Protein AF-A0A256XMG6-F1 (afdb_monomer)

pLDDT: mean 84.69, std 10.51, range [45.19, 95.31]

Structure (mmCIF, N/CA/C/O backbone):
data_AF-A0A256XMG6-F1
#
_entry.id   AF-A0A256XMG6-F1
#
loop_
_atom_site.group_PDB
_atom_site.id
_atom_site.type_symbol
_atom_site.label_atom_id
_atom_site.label_alt_id
_atom_site.label_comp_id
_atom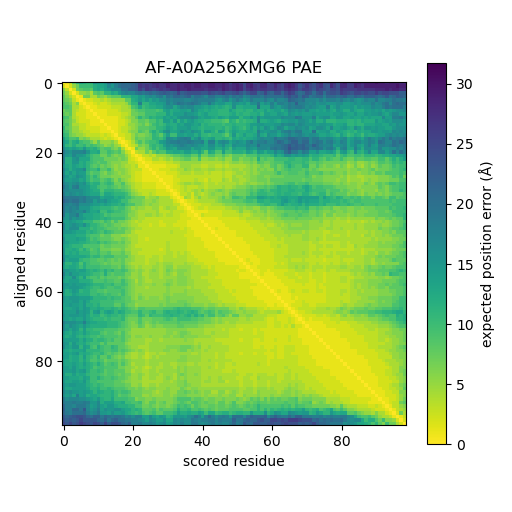_site.label_asym_id
_atom_site.label_entity_id
_atom_site.label_seq_id
_atom_site.pdbx_PDB_ins_code
_atom_site.Cartn_x
_atom_site.Cartn_y
_atom_site.Cartn_z
_atom_site.occupancy
_atom_site.B_iso_or_equiv
_atom_site.auth_seq_id
_atom_site.auth_comp_id
_atom_site.auth_asym_id
_atom_site.auth_atom_id
_atom_site.pdbx_PDB_model_num
ATOM 1 N N . PRO A 1 1 ? 2.255 13.632 -23.803 1.00 45.19 1 PRO A N 1
ATOM 2 C CA . PRO A 1 1 ? 3.381 13.642 -22.838 1.00 45.19 1 PRO A CA 1
ATOM 3 C C . PRO A 1 1 ? 3.019 14.504 -21.611 1.00 45.19 1 PRO A C 1
ATOM 5 O O . PRO A 1 1 ? 3.155 15.720 -21.655 1.00 45.19 1 PRO A O 1
ATOM 8 N N . LEU A 1 2 ? 2.447 13.869 -20.580 1.00 54.25 2 LEU A N 1
ATOM 9 C CA . LEU A 1 2 ? 1.638 14.472 -19.500 1.00 54.25 2 LEU A CA 1
ATOM 10 C C . LEU A 1 2 ? 2.398 15.281 -18.416 1.00 54.25 2 LEU A C 1
ATOM 12 O O . LEU A 1 2 ? 1.906 15.419 -17.304 1.00 54.25 2 LEU A O 1
ATOM 16 N N . ALA A 1 3 ? 3.577 15.832 -18.704 1.00 53.34 3 ALA A N 1
ATOM 17 C CA . ALA A 1 3 ? 4.255 16.726 -17.762 1.00 53.34 3 ALA A CA 1
ATOM 18 C C . ALA A 1 3 ? 5.196 17.675 -18.510 1.00 53.34 3 ALA A C 1
ATOM 20 O O . ALA A 1 3 ? 6.362 17.355 -18.736 1.00 53.34 3 ALA A O 1
ATOM 21 N N . ARG A 1 4 ? 4.684 18.833 -18.944 1.00 70.38 4 ARG A N 1
ATOM 22 C CA . ARG A 1 4 ? 5.530 19.928 -19.463 1.00 70.38 4 ARG A CA 1
ATOM 23 C C . ARG A 1 4 ? 5.771 21.017 -18.419 1.00 70.38 4 ARG A C 1
ATOM 25 O O . ARG A 1 4 ? 6.764 21.725 -18.532 1.00 70.38 4 ARG A O 1
ATOM 32 N N . ASN A 1 5 ? 4.907 21.121 -17.403 1.00 79.94 5 ASN A N 1
ATOM 33 C CA . ASN A 1 5 ? 4.960 22.184 -16.406 1.00 79.94 5 ASN A CA 1
ATOM 34 C C . ASN A 1 5 ? 5.174 21.633 -14.984 1.00 79.94 5 ASN A C 1
ATOM 36 O O . ASN A 1 5 ? 4.417 20.763 -14.551 1.00 79.94 5 ASN A O 1
ATOM 40 N N . PRO A 1 6 ? 6.130 22.176 -14.205 1.00 80.75 6 PRO A N 1
ATOM 41 C CA . PRO A 1 6 ? 6.363 21.752 -12.821 1.00 80.75 6 PRO A CA 1
ATOM 42 C C . PRO A 1 6 ? 5.140 21.971 -11.913 1.00 80.75 6 PRO A C 1
ATOM 44 O O . PRO A 1 6 ? 4.959 21.243 -10.942 1.00 80.75 6 PRO A O 1
ATOM 47 N N . LEU A 1 7 ? 4.254 22.912 -12.258 1.00 84.88 7 LEU A N 1
ATOM 48 C CA . LEU A 1 7 ? 2.986 23.133 -11.554 1.00 84.88 7 LEU A CA 1
ATOM 49 C C . LEU A 1 7 ? 2.011 21.951 -11.672 1.00 84.88 7 LEU A C 1
ATOM 51 O O . LEU A 1 7 ? 1.329 21.639 -10.700 1.00 84.88 7 LEU A O 1
ATOM 55 N N . GLU A 1 8 ? 1.961 21.270 -12.821 1.00 82.38 8 GLU A N 1
ATOM 56 C CA . GLU A 1 8 ? 1.090 20.100 -13.017 1.00 82.38 8 GLU A CA 1
ATOM 57 C C . GLU A 1 8 ? 1.546 18.927 -12.144 1.00 82.38 8 GLU A C 1
ATOM 59 O O . GLU A 1 8 ? 0.725 18.260 -11.519 1.00 82.38 8 GLU A O 1
ATOM 64 N N . ILE A 1 9 ? 2.863 18.721 -12.034 1.00 80.56 9 ILE A N 1
ATOM 65 C CA . ILE A 1 9 ? 3.444 17.694 -11.162 1.00 80.56 9 ILE A CA 1
ATOM 66 C C . ILE A 1 9 ? 3.120 18.007 -9.697 1.00 80.56 9 ILE A C 1
ATOM 68 O O . ILE A 1 9 ? 2.665 17.126 -8.970 1.00 80.56 9 ILE A O 1
ATOM 72 N N . THR A 1 10 ? 3.283 19.263 -9.268 1.00 82.12 10 THR A N 1
ATOM 73 C CA . THR A 1 10 ? 2.952 19.686 -7.898 1.00 82.12 10 THR A CA 1
ATOM 74 C C . THR A 1 10 ? 1.470 19.480 -7.582 1.00 82.12 10 THR A C 1
ATOM 76 O O . THR A 1 10 ? 1.139 18.941 -6.528 1.00 82.12 10 THR A O 1
ATOM 79 N N . LEU A 1 11 ? 0.571 19.839 -8.504 1.00 83.56 11 LEU A N 1
ATOM 80 C CA . LEU A 1 11 ? -0.867 19.599 -8.357 1.00 83.56 11 LEU A CA 1
ATOM 81 C C . LEU A 1 11 ? -1.191 18.105 -8.243 1.00 83.56 11 LEU A C 1
ATOM 83 O O . LEU A 1 11 ? -1.961 17.717 -7.366 1.00 83.56 11 LEU A O 1
ATOM 87 N N . LEU A 1 12 ? -0.577 17.256 -9.070 1.00 79.62 12 LEU A N 1
ATOM 88 C CA . LEU A 1 12 ? -0.761 15.804 -9.001 1.00 79.62 12 LEU A CA 1
ATOM 89 C C . LEU A 1 12 ? -0.257 15.212 -7.679 1.00 79.62 12 LEU A C 1
ATOM 91 O O . LEU A 1 12 ? -0.927 14.354 -7.109 1.00 79.62 12 LEU A O 1
ATOM 95 N N . VAL A 1 13 ? 0.878 15.683 -7.157 1.00 78.88 13 VAL A N 1
ATOM 96 C CA . VAL A 1 13 ? 1.416 15.239 -5.859 1.00 78.88 13 VAL A CA 1
ATOM 97 C C . VAL A 1 13 ? 0.503 15.660 -4.706 1.00 78.88 13 VAL A C 1
ATOM 99 O O . VAL A 1 13 ? 0.237 14.858 -3.810 1.00 78.88 13 VAL A O 1
ATOM 102 N N . LEU A 1 14 ? -0.032 16.884 -4.739 1.00 78.00 14 LEU A N 1
ATOM 103 C CA . LEU A 1 14 ? -0.991 17.365 -3.738 1.00 78.00 14 LEU A CA 1
ATOM 104 C C . LEU A 1 14 ? -2.303 16.571 -3.776 1.00 78.00 14 LEU A C 1
ATOM 106 O O . LEU A 1 14 ? 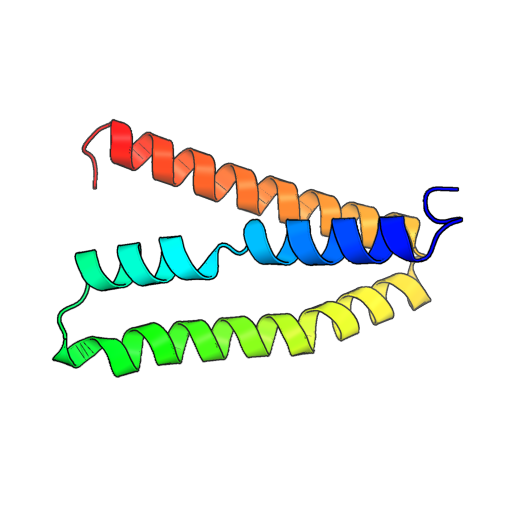-2.832 16.182 -2.731 1.00 78.00 14 LEU A O 1
ATOM 110 N N . LEU A 1 15 ? -2.810 16.278 -4.974 1.00 76.31 15 LEU A N 1
ATOM 111 C CA . LEU A 1 15 ? -3.988 15.432 -5.154 1.00 76.31 15 LEU A CA 1
ATOM 112 C C . LEU A 1 15 ? -3.731 14.003 -4.668 1.00 76.31 15 LEU A C 1
ATOM 114 O O . LEU A 1 15 ? -4.564 13.443 -3.960 1.00 76.31 15 LEU A O 1
ATOM 118 N N . TYR A 1 16 ? -2.562 13.433 -4.964 1.00 71.50 16 TYR A N 1
ATOM 119 C CA . TYR A 1 16 ? -2.165 12.119 -4.461 1.00 71.50 16 TYR A CA 1
ATOM 120 C C . TYR A 1 16 ? -2.105 12.082 -2.925 1.00 71.50 16 TYR A C 1
ATOM 122 O O . TYR A 1 16 ? -2.634 11.156 -2.311 1.00 71.50 16 TYR A O 1
ATOM 130 N N . GLY A 1 17 ? -1.545 13.119 -2.293 1.00 63.59 17 GLY A N 1
ATOM 131 C CA . GLY A 1 17 ? -1.557 13.281 -0.835 1.00 63.59 17 GLY A CA 1
ATOM 132 C C . GLY A 1 17 ? -2.973 13.375 -0.250 1.00 63.59 17 GLY A C 1
ATOM 133 O O . GLY A 1 17 ? -3.250 12.821 0.810 1.00 63.59 17 GLY A O 1
ATOM 134 N N . SER A 1 18 ? -3.899 14.005 -0.977 1.00 58.38 18 SER A N 1
ATOM 135 C CA . SER A 1 18 ? -5.309 14.146 -0.578 1.00 58.38 18 SER A CA 1
ATOM 136 C C . SER A 1 18 ? -6.112 12.847 -0.735 1.00 58.38 18 SER A C 1
ATOM 138 O O . SER A 1 18 ? -7.069 12.612 -0.002 1.00 58.38 18 SER A O 1
ATOM 140 N N . LEU A 1 19 ? -5.707 11.977 -1.666 1.00 59.72 19 LEU A N 1
ATOM 141 C CA . LEU A 1 19 ? -6.283 10.647 -1.894 1.00 59.72 19 LEU A CA 1
ATOM 142 C C . LEU A 1 19 ? -5.708 9.574 -0.955 1.00 59.72 19 LEU A C 1
ATOM 144 O O . LEU A 1 19 ? -6.054 8.396 -1.082 1.00 59.72 19 LEU A O 1
ATOM 148 N N . MET A 1 20 ? -4.829 9.946 -0.017 1.00 65.81 20 MET A N 1
ATOM 149 C CA . MET A 1 20 ? -4.234 8.997 0.917 1.00 65.81 20 MET A CA 1
ATOM 150 C C . MET A 1 20 ? -5.315 8.240 1.691 1.00 65.81 20 MET A C 1
ATOM 152 O O . MET A 1 20 ? -6.098 8.810 2.444 1.00 65.81 20 MET A O 1
ATOM 156 N N . ALA A 1 21 ? -5.280 6.913 1.598 1.00 68.69 21 ALA A N 1
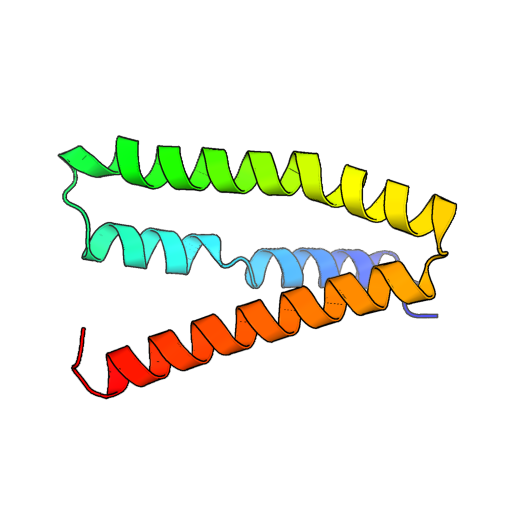ATOM 157 C CA . ALA A 1 21 ? -6.158 6.024 2.356 1.00 68.69 21 ALA A CA 1
ATOM 158 C C . ALA A 1 21 ? -5.859 6.004 3.872 1.00 68.69 21 ALA A C 1
ATOM 160 O O . ALA A 1 21 ? -6.545 5.315 4.628 1.00 68.69 21 ALA A O 1
ATOM 161 N N . ALA A 1 22 ? -4.833 6.728 4.335 1.00 70.94 22 ALA A N 1
ATOM 162 C CA . ALA A 1 22 ? -4.364 6.669 5.715 1.00 70.94 22 ALA A CA 1
ATOM 163 C C . ALA A 1 22 ? -5.397 7.180 6.744 1.00 70.94 22 ALA A C 1
ATOM 165 O O . ALA A 1 22 ? -5.636 6.441 7.699 1.00 70.94 22 ALA A O 1
ATOM 166 N N . PRO A 1 23 ? -6.067 8.343 6.579 1.00 76.00 23 PRO A N 1
ATOM 167 C CA . PRO A 1 23 ? -7.057 8.812 7.554 1.00 76.00 23 PRO A CA 1
ATOM 168 C C . PRO A 1 23 ? -8.312 7.923 7.650 1.00 76.00 23 PRO A C 1
ATOM 170 O O . PRO A 1 23 ? -8.659 7.541 8.770 1.00 76.00 23 PRO A O 1
ATOM 173 N N . PRO A 1 24 ? -8.960 7.499 6.538 1.00 80.38 24 PRO A N 1
ATOM 174 C CA . PRO A 1 24 ? -10.081 6.557 6.602 1.00 80.38 24 PRO A CA 1
ATOM 175 C C . PRO A 1 24 ? -9.698 5.219 7.241 1.00 80.38 24 PRO A C 1
ATOM 177 O O . PRO A 1 24 ? -10.456 4.673 8.039 1.00 80.38 24 PRO A O 1
ATOM 180 N N . ARG A 1 25 ? -8.496 4.708 6.943 1.00 79.44 25 ARG A N 1
ATOM 181 C CA . ARG A 1 25 ? -7.967 3.479 7.545 1.00 79.44 25 ARG A CA 1
ATOM 182 C C . ARG A 1 25 ? -7.778 3.628 9.054 1.00 79.44 25 ARG A C 1
ATOM 184 O O . ARG A 1 25 ? -8.213 2.761 9.802 1.00 79.44 25 ARG A O 1
ATOM 191 N N . SER A 1 26 ? -7.161 4.720 9.504 1.00 81.12 26 SER A N 1
ATOM 192 C CA . SER A 1 26 ? -6.967 4.998 10.932 1.00 81.12 26 SER A CA 1
ATOM 193 C C . SER A 1 26 ? -8.297 5.136 11.674 1.00 81.12 26 SER A C 1
ATOM 195 O O . SER A 1 26 ? -8.443 4.589 12.765 1.00 81.12 26 SER A O 1
ATOM 197 N N . ALA A 1 27 ? -9.291 5.788 11.061 1.00 83.38 27 ALA A N 1
ATOM 198 C CA . ALA A 1 27 ? -10.641 5.875 11.610 1.00 83.38 27 ALA A CA 1
ATOM 199 C C . ALA A 1 27 ? -11.305 4.489 11.719 1.00 83.38 27 ALA A C 1
ATOM 201 O O . ALA A 1 27 ? -11.886 4.162 12.753 1.00 83.38 27 ALA A O 1
ATOM 202 N N . TYR A 1 28 ? -11.164 3.641 10.697 1.00 82.94 28 TYR A N 1
ATOM 203 C CA . TYR A 1 28 ? -11.711 2.282 10.709 1.00 82.94 28 TYR A CA 1
ATOM 204 C C . TYR A 1 28 ? -11.073 1.400 11.794 1.00 82.94 28 TYR A C 1
ATOM 206 O O . TYR A 1 28 ? -11.783 0.732 12.538 1.00 82.94 28 TYR A O 1
ATOM 214 N N . ILE A 1 29 ? -9.748 1.462 11.963 1.00 85.44 29 ILE A N 1
ATOM 215 C CA . ILE A 1 29 ? -9.039 0.757 13.048 1.00 85.44 29 ILE A CA 1
ATOM 216 C C . ILE A 1 29 ? -9.551 1.220 14.410 1.00 85.44 29 ILE A C 1
ATOM 218 O O . ILE A 1 29 ? -9.835 0.388 15.267 1.00 85.44 29 ILE A O 1
ATOM 222 N N . SER A 1 30 ? -9.729 2.533 14.591 1.00 84.69 30 SER A N 1
ATOM 223 C CA . SER A 1 30 ? -10.224 3.095 15.852 1.00 84.69 30 SER A CA 1
ATOM 224 C C . SER A 1 30 ? -11.657 2.676 16.202 1.00 84.69 30 SER A C 1
ATOM 226 O O . SER A 1 30 ? -12.057 2.771 17.357 1.00 84.69 30 SER A O 1
ATOM 228 N N . LYS A 1 31 ? -12.431 2.207 15.213 1.00 85.56 31 LYS A N 1
ATOM 229 C CA . LYS A 1 31 ? -13.792 1.694 15.406 1.00 85.56 31 LYS A CA 1
ATOM 230 C C . LYS A 1 31 ? -13.812 0.227 15.857 1.00 85.56 31 LYS A C 1
ATOM 232 O O . LYS A 1 31 ? -14.768 -0.180 16.505 1.00 85.56 31 LYS A O 1
ATOM 237 N N . ILE A 1 32 ? -12.799 -0.563 15.493 1.00 85.81 32 ILE A N 1
ATOM 238 C CA . ILE A 1 32 ? -12.790 -2.028 15.683 1.00 85.81 32 ILE A CA 1
ATOM 239 C C . ILE A 1 32 ? -11.888 -2.454 16.844 1.00 85.81 32 ILE A C 1
ATOM 241 O O . ILE A 1 32 ? -12.170 -3.448 17.506 1.00 85.81 32 ILE A O 1
ATOM 245 N N . PHE A 1 33 ? -10.812 -1.714 17.105 1.00 87.25 33 PHE A N 1
ATOM 246 C CA . PHE A 1 33 ? -9.854 -2.030 18.163 1.00 87.25 33 PHE A CA 1
ATOM 247 C C . PHE A 1 33 ? -10.064 -1.140 19.394 1.00 87.25 33 PHE A C 1
ATOM 249 O O . PHE A 1 33 ? -10.496 0.005 19.284 1.00 87.25 33 PHE A O 1
ATOM 256 N N . SER A 1 34 ? -9.729 -1.655 20.578 1.00 85.38 34 SER A N 1
ATOM 257 C CA . SER A 1 34 ? -9.664 -0.867 21.813 1.00 85.38 34 SER A CA 1
ATOM 258 C C . SER A 1 34 ? -8.365 -0.047 21.860 1.00 85.38 34 SER A C 1
ATOM 260 O O . SER A 1 34 ? -7.383 -0.368 21.184 1.00 85.38 34 SER A O 1
ATOM 262 N N . ARG A 1 35 ? -8.322 1.009 22.688 1.00 82.50 35 ARG A N 1
ATOM 263 C CA . ARG A 1 35 ? -7.129 1.875 22.826 1.00 82.50 35 ARG A CA 1
ATOM 264 C C . ARG A 1 35 ? -5.865 1.110 23.236 1.00 82.50 35 ARG A C 1
ATOM 266 O O . ARG A 1 35 ? -4.771 1.518 22.860 1.00 82.50 35 ARG A O 1
ATOM 273 N N . GLU A 1 36 ? -6.018 0.018 23.978 1.00 86.69 36 GLU A N 1
ATOM 274 C CA . GLU A 1 36 ? -4.920 -0.838 24.441 1.00 86.69 36 GLU A CA 1
ATOM 275 C C . GLU A 1 36 ? -4.261 -1.611 23.285 1.00 86.69 36 GLU A C 1
ATOM 277 O O . GLU A 1 36 ? -3.051 -1.834 23.297 1.00 86.69 36 GLU A O 1
ATOM 282 N N . ASP A 1 37 ? -5.023 -1.945 22.238 1.00 88.94 37 ASP A N 1
ATOM 283 C CA . ASP A 1 37 ? -4.536 -2.706 21.083 1.00 88.94 37 ASP A CA 1
ATOM 284 C C . ASP A 1 37 ? -4.126 -1.832 19.884 1.00 88.94 37 ASP A C 1
ATOM 286 O O . ASP A 1 37 ? -3.602 -2.349 18.893 1.00 88.94 37 ASP A O 1
ATOM 290 N N . TYR A 1 38 ? -4.272 -0.504 19.966 1.00 87.88 38 TYR A N 1
ATOM 291 C CA . TYR A 1 38 ? -3.865 0.415 18.892 1.00 87.88 38 TYR A CA 1
ATOM 292 C C . TYR A 1 38 ? -2.397 0.249 18.506 1.00 87.88 38 TYR A C 1
ATOM 294 O O . TYR A 1 38 ? -2.081 0.212 17.318 1.00 87.88 38 TYR A O 1
ATOM 302 N N . GLY A 1 39 ? -1.504 0.098 19.489 1.00 86.38 39 GLY A N 1
ATOM 303 C CA . GLY A 1 39 ? -0.079 -0.110 19.228 1.00 86.38 39 GLY A CA 1
ATOM 304 C C . GLY A 1 39 ? 0.179 -1.349 18.366 1.00 86.38 39 GLY A C 1
ATOM 305 O O . GLY A 1 39 ? 0.965 -1.291 17.421 1.00 86.38 39 GLY A O 1
ATOM 306 N N . LYS A 1 40 ? -0.546 -2.445 18.623 1.00 88.75 40 LYS A N 1
ATOM 307 C CA . LYS A 1 40 ? -0.447 -3.682 17.835 1.00 88.75 40 LYS A CA 1
ATOM 308 C C . LYS A 1 40 ? -1.042 -3.505 16.439 1.00 88.75 40 LYS A C 1
ATOM 310 O O . LYS A 1 40 ? -0.407 -3.887 15.460 1.00 88.75 40 LYS A O 1
ATOM 315 N N . ALA A 1 41 ? -2.225 -2.895 16.334 1.00 88.25 41 ALA A N 1
ATOM 316 C CA . ALA A 1 41 ? -2.916 -2.700 15.060 1.00 88.25 41 ALA A CA 1
ATOM 317 C C . ALA A 1 41 ? -2.137 -1.768 14.112 1.00 88.25 41 ALA A C 1
ATOM 319 O O . ALA A 1 41 ? -1.854 -2.128 12.967 1.00 88.25 41 ALA A O 1
ATOM 320 N N . PHE A 1 42 ? -1.723 -0.591 14.594 1.00 87.75 42 PHE A N 1
ATOM 321 C CA . PHE A 1 42 ? -0.906 0.338 13.810 1.00 87.75 42 PHE A CA 1
ATOM 322 C C . PHE A 1 42 ? 0.496 -0.215 13.541 1.00 87.75 42 PHE A C 1
ATOM 324 O O . PHE A 1 42 ? 1.021 -0.013 12.444 1.00 87.75 42 PHE A O 1
ATOM 331 N N . GLY A 1 43 ? 1.081 -0.954 14.489 1.00 90.81 43 GLY A N 1
ATOM 332 C CA . GLY A 1 43 ? 2.356 -1.644 14.301 1.00 90.81 43 GLY A CA 1
ATOM 333 C C . GLY A 1 43 ? 2.301 -2.656 13.156 1.00 90.81 43 GLY A C 1
ATOM 334 O O . GLY A 1 43 ? 3.109 -2.576 12.232 1.00 90.81 43 GLY A O 1
ATOM 335 N N . ALA A 1 44 ? 1.303 -3.545 13.149 1.00 90.56 44 ALA A N 1
ATOM 336 C CA . ALA A 1 44 ? 1.120 -4.545 12.095 1.00 90.56 44 ALA A CA 1
ATOM 337 C C . ALA A 1 44 ? 0.942 -3.905 10.708 1.00 90.56 44 ALA A C 1
ATOM 339 O O . ALA A 1 44 ? 1.563 -4.330 9.733 1.00 90.56 44 ALA A O 1
ATOM 340 N N . ILE A 1 45 ? 0.148 -2.835 10.623 1.00 88.88 45 ILE A N 1
ATOM 341 C CA . ILE A 1 45 ? -0.050 -2.088 9.373 1.00 88.88 45 ILE A CA 1
ATOM 342 C C . ILE A 1 45 ? 1.238 -1.414 8.913 1.00 88.88 45 ILE A C 1
ATOM 344 O O . ILE A 1 45 ? 1.532 -1.422 7.720 1.00 88.88 45 ILE A O 1
ATOM 348 N N . SER A 1 46 ? 2.014 -0.849 9.838 1.00 89.38 46 SER A N 1
ATOM 349 C CA . SER A 1 46 ? 3.287 -0.201 9.512 1.00 89.38 46 SER A CA 1
ATOM 350 C C . SER A 1 46 ? 4.295 -1.211 8.971 1.00 89.38 46 SER A C 1
ATOM 352 O O . SER A 1 46 ? 4.951 -0.941 7.969 1.00 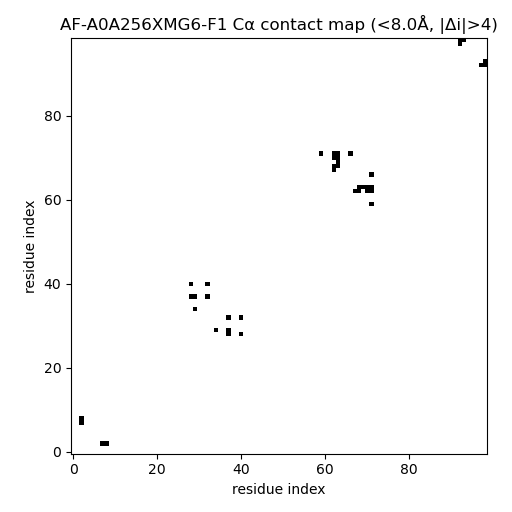89.38 46 SER A O 1
ATOM 354 N N . VAL A 1 47 ? 4.371 -2.403 9.572 1.00 93.81 47 VAL A N 1
ATOM 355 C CA . VAL A 1 47 ? 5.205 -3.502 9.066 1.00 93.81 47 VAL A CA 1
ATOM 356 C C . VAL A 1 47 ? 4.771 -3.898 7.657 1.00 93.81 47 VAL A C 1
ATOM 358 O O . VAL A 1 47 ? 5.604 -3.9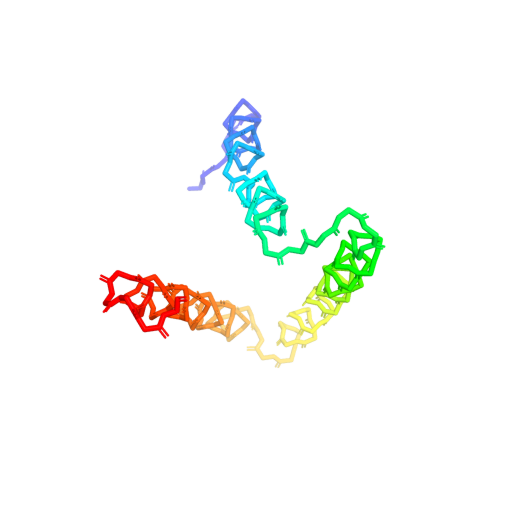22 6.754 1.00 93.81 47 VAL A O 1
ATOM 361 N N . ALA A 1 48 ? 3.475 -4.132 7.435 1.00 90.12 48 ALA A N 1
ATOM 362 C CA . ALA A 1 48 ? 2.956 -4.474 6.112 1.00 90.12 48 ALA A CA 1
ATOM 363 C C . ALA A 1 48 ? 3.250 -3.379 5.067 1.00 90.12 48 ALA A C 1
ATOM 365 O O . ALA A 1 48 ? 3.652 -3.681 3.944 1.00 90.12 48 ALA A O 1
ATOM 366 N N . GLN A 1 49 ? 3.101 -2.103 5.439 1.00 89.00 49 GLN A N 1
ATOM 367 C CA . GLN A 1 49 ? 3.376 -0.968 4.560 1.00 89.00 49 GLN A CA 1
ATOM 368 C C . GLN A 1 49 ? 4.863 -0.863 4.205 1.00 89.00 49 GLN A C 1
ATOM 370 O O . GLN A 1 49 ? 5.196 -0.713 3.032 1.00 89.00 49 GLN A O 1
ATOM 375 N N . ASN A 1 50 ? 5.750 -0.977 5.194 1.00 91.12 50 ASN A N 1
ATOM 376 C CA . ASN A 1 50 ? 7.195 -0.928 4.976 1.00 91.12 50 ASN A CA 1
ATOM 377 C C . ASN A 1 50 ? 7.675 -2.109 4.129 1.00 91.12 50 ASN A C 1
ATOM 379 O O . ASN A 1 50 ? 8.484 -1.924 3.222 1.00 91.12 50 ASN A O 1
ATOM 383 N N . LEU A 1 51 ? 7.128 -3.306 4.360 1.00 93.88 51 LEU A N 1
ATOM 384 C CA . LEU A 1 51 ? 7.414 -4.475 3.533 1.00 93.88 51 LEU A CA 1
ATOM 385 C C . LEU A 1 51 ? 6.989 -4.255 2.082 1.00 93.88 51 LEU A C 1
ATOM 387 O O . LEU A 1 51 ? 7.771 -4.538 1.178 1.00 93.88 51 LEU A O 1
ATOM 391 N N . GLY A 1 52 ? 5.792 -3.717 1.842 1.00 89.69 52 GLY A N 1
ATOM 392 C CA . GLY A 1 52 ? 5.334 -3.405 0.487 1.00 89.69 52 GLY A CA 1
ATOM 393 C C . GLY A 1 52 ? 6.187 -2.329 -0.189 1.00 89.69 52 GLY A C 1
ATOM 394 O O . GLY A 1 52 ? 6.548 -2.477 -1.355 1.00 89.69 52 GLY A O 1
ATOM 395 N N . LEU A 1 53 ? 6.569 -1.282 0.549 1.00 88.62 53 LEU A N 1
ATOM 396 C CA . LEU A 1 53 ? 7.417 -0.204 0.036 1.00 88.62 53 LEU A CA 1
ATOM 397 C C . LEU A 1 53 ? 8.826 -0.696 -0.319 1.00 88.62 53 LEU A C 1
ATOM 399 O O . LEU A 1 53 ? 9.403 -0.232 -1.297 1.00 88.62 53 LEU A O 1
ATOM 403 N N . MET A 1 54 ? 9.364 -1.643 0.451 1.00 93.06 54 MET A N 1
ATOM 404 C CA . MET A 1 54 ? 10.689 -2.210 0.212 1.00 93.06 54 MET A CA 1
ATOM 405 C C . MET A 1 54 ? 10.676 -3.253 -0.909 1.00 93.06 54 MET A C 1
ATOM 407 O O . MET A 1 54 ? 11.516 -3.222 -1.802 1.00 93.06 54 MET A O 1
ATOM 411 N N . THR A 1 55 ? 9.721 -4.183 -0.880 1.00 93.00 55 THR A N 1
ATO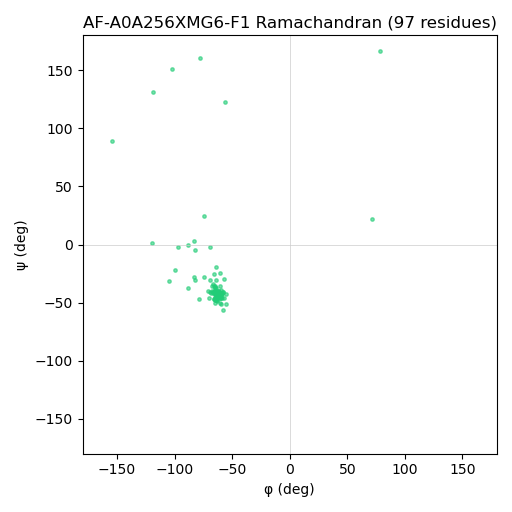M 412 C CA . THR A 1 55 ? 9.696 -5.323 -1.812 1.00 93.00 55 THR A CA 1
ATOM 413 C C . THR A 1 55 ? 9.081 -4.974 -3.165 1.00 93.00 55 THR A C 1
ATOM 415 O O . THR A 1 55 ? 9.505 -5.528 -4.176 1.00 93.00 55 THR A O 1
ATOM 418 N N . GLY A 1 56 ? 8.135 -4.031 -3.219 1.00 90.31 56 GLY A N 1
ATOM 419 C CA . GLY A 1 56 ? 7.428 -3.648 -4.442 1.00 90.31 56 GLY A CA 1
ATOM 420 C C . GLY A 1 56 ? 8.356 -3.173 -5.567 1.00 90.31 56 GLY A C 1
ATOM 421 O O . GLY A 1 56 ? 8.332 -3.773 -6.642 1.00 90.31 56 GLY A O 1
ATOM 422 N N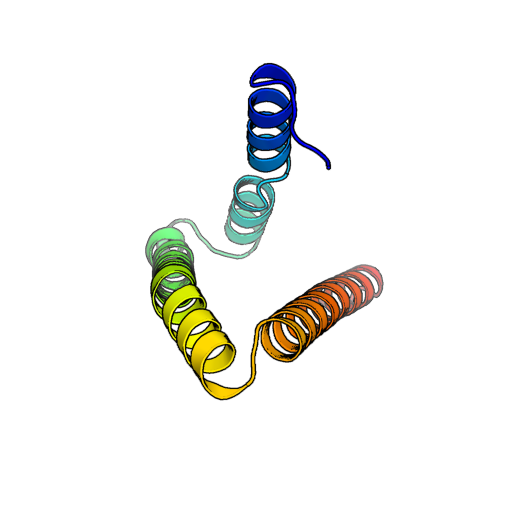 . PRO A 1 57 ? 9.201 -2.146 -5.351 1.00 91.38 57 PRO A N 1
ATOM 423 C CA . PRO A 1 57 ? 10.124 -1.649 -6.371 1.00 91.38 57 PRO A CA 1
ATOM 424 C C . PRO A 1 57 ? 11.188 -2.671 -6.769 1.00 91.38 57 PRO A C 1
ATOM 426 O O . PRO A 1 57 ? 11.518 -2.768 -7.946 1.00 91.38 57 PRO A O 1
ATOM 429 N N . VAL A 1 58 ? 11.695 -3.455 -5.810 1.00 94.31 58 VAL A N 1
ATOM 430 C CA . VAL A 1 58 ? 12.693 -4.504 -6.077 1.00 94.31 58 VAL A CA 1
ATOM 431 C C . VAL A 1 58 ? 12.102 -5.573 -6.993 1.00 94.31 58 VAL A C 1
ATOM 433 O O . VAL A 1 58 ? 12.694 -5.906 -8.016 1.00 94.31 58 VAL A O 1
ATOM 436 N N . PHE A 1 59 ? 10.902 -6.061 -6.674 1.00 92.56 59 PHE A N 1
ATOM 437 C CA . PHE A 1 59 ? 10.201 -7.040 -7.497 1.00 92.56 59 PHE A CA 1
ATOM 438 C C . PHE A 1 59 ? 9.836 -6.470 -8.874 1.00 92.56 59 PHE A C 1
ATOM 440 O O . PHE A 1 59 ? 10.115 -7.093 -9.896 1.00 92.56 59 PHE A O 1
ATOM 447 N N . ALA A 1 60 ? 9.262 -5.266 -8.923 1.00 90.50 60 ALA A N 1
ATOM 448 C CA . ALA A 1 60 ? 8.882 -4.623 -10.179 1.00 90.50 60 ALA A CA 1
ATOM 449 C C . ALA A 1 60 ? 10.096 -4.340 -11.080 1.00 90.50 60 ALA A C 1
ATOM 451 O O . ALA A 1 60 ? 10.012 -4.538 -12.292 1.00 90.50 60 ALA A O 1
ATOM 452 N N . GLY A 1 61 ? 11.220 -3.914 -10.495 1.00 92.00 61 GLY A N 1
ATOM 453 C CA . GLY A 1 61 ? 12.482 -3.690 -11.197 1.00 92.00 61 GLY A CA 1
ATOM 454 C C . GLY A 1 61 ? 13.062 -4.984 -11.758 1.00 92.00 61 GLY A C 1
ATOM 455 O O . GLY A 1 61 ? 13.372 -5.039 -12.944 1.00 92.00 61 GLY A O 1
ATOM 456 N N . TYR A 1 62 ? 13.102 -6.048 -10.950 1.00 94.75 62 TYR A N 1
ATOM 457 C CA . TYR A 1 62 ? 13.547 -7.371 -11.391 1.00 94.75 62 TYR A CA 1
ATOM 458 C C . TYR A 1 62 ? 12.726 -7.885 -12.582 1.00 94.75 62 TYR A C 1
ATOM 460 O O . TYR A 1 62 ? 13.285 -8.338 -13.583 1.00 94.75 62 TYR A O 1
ATOM 468 N N . VAL A 1 63 ? 11.396 -7.760 -12.508 1.00 93.81 63 VAL A N 1
ATOM 469 C CA . VAL A 1 63 ? 10.502 -8.165 -13.601 1.00 93.81 63 VAL A CA 1
ATOM 470 C C . VAL A 1 63 ? 10.715 -7.295 -14.842 1.00 93.81 63 VAL A C 1
ATOM 472 O O . VAL A 1 63 ? 10.732 -7.816 -15.957 1.00 93.81 63 VAL A O 1
ATOM 475 N N . ALA A 1 64 ? 10.921 -5.987 -14.660 1.00 94.44 64 ALA A N 1
ATOM 476 C CA . ALA A 1 64 ? 11.142 -5.058 -15.765 1.00 94.44 64 ALA A CA 1
ATOM 477 C C . ALA A 1 64 ? 12.453 -5.338 -16.509 1.00 94.44 64 ALA A C 1
ATOM 479 O O . ALA A 1 64 ? 12.489 -5.201 -17.729 1.00 94.44 64 ALA A O 1
ATOM 480 N N . GLU A 1 65 ? 13.501 -5.754 -15.799 1.00 95.12 65 GLU A N 1
ATOM 481 C CA . GLU A 1 65 ? 14.798 -6.087 -16.391 1.00 95.12 65 GLU A CA 1
ATOM 482 C C . GLU A 1 65 ? 14.740 -7.368 -17.237 1.00 95.12 65 GLU A C 1
ATOM 484 O O . GLU A 1 65 ? 15.296 -7.406 -18.332 1.00 95.12 65 GLU A O 1
ATOM 489 N N . HIS A 1 66 ? 14.024 -8.399 -16.773 1.00 93.69 66 HIS A N 1
ATOM 490 C CA . HIS A 1 66 ? 14.004 -9.711 -17.434 1.00 93.69 66 HIS A CA 1
ATOM 491 C C . HIS A 1 66 ? 12.923 -9.836 -18.513 1.00 93.69 66 HIS A C 1
ATOM 493 O O . HIS A 1 66 ? 13.134 -10.479 -19.540 1.00 93.69 66 HIS A O 1
ATOM 499 N N . TRP A 1 67 ? 11.753 -9.240 -18.284 1.00 92.56 67 TRP A N 1
ATOM 500 C CA . TRP A 1 67 ? 10.565 -9.410 -19.128 1.00 92.56 67 TRP A CA 1
ATOM 501 C C . TRP A 1 67 ? 10.062 -8.100 -19.748 1.00 92.56 67 TRP A C 1
ATOM 503 O O . TRP A 1 67 ? 9.071 -8.095 -20.484 1.00 92.56 67 TRP A O 1
ATOM 513 N N . GLY A 1 68 ? 10.754 -6.990 -19.488 1.00 92.75 68 GLY A N 1
ATOM 514 C CA . GLY A 1 68 ? 10.418 -5.675 -20.012 1.00 92.75 68 GLY A CA 1
ATOM 515 C C . GLY A 1 68 ? 9.265 -4.990 -19.275 1.00 92.75 68 GLY A C 1
ATOM 516 O O . GLY A 1 68 ? 8.490 -5.583 -18.524 1.00 92.75 68 GLY A O 1
ATOM 517 N N . TYR A 1 69 ? 9.113 -3.693 -19.539 1.00 90.19 69 TYR A N 1
ATOM 518 C CA . TYR A 1 69 ? 8.133 -2.846 -18.855 1.00 90.19 69 TYR A CA 1
ATOM 519 C C . TYR A 1 69 ? 6.673 -3.242 -19.109 1.00 90.19 69 TYR A C 1
ATOM 521 O O . TYR A 1 69 ? 5.833 -3.050 -18.232 1.00 90.19 69 TYR A O 1
ATOM 529 N N . PHE A 1 70 ? 6.349 -3.801 -20.281 1.00 92.38 70 PHE A N 1
ATOM 530 C CA . PHE A 1 70 ? 4.968 -4.160 -20.625 1.00 92.38 70 PHE A CA 1
ATOM 531 C C . PHE A 1 70 ? 4.382 -5.193 -19.651 1.00 92.38 70 PHE A C 1
ATOM 533 O O . PHE A 1 70 ? 3.273 -5.011 -19.141 1.00 92.38 70 PHE A O 1
ATOM 540 N N . LEU A 1 71 ? 5.143 -6.247 -19.338 1.00 91.81 71 LEU A N 1
ATOM 541 C CA . LEU A 1 71 ? 4.710 -7.277 -18.395 1.00 91.81 71 LEU A CA 1
ATOM 542 C C . LEU A 1 71 ? 4.688 -6.754 -16.957 1.00 91.81 71 LEU A C 1
ATOM 544 O O . LEU A 1 71 ? 3.714 -7.003 -16.246 1.00 91.81 71 LEU A O 1
ATOM 548 N N . THR A 1 72 ? 5.672 -5.946 -16.556 1.00 92.25 72 THR A N 1
ATOM 549 C CA . THR A 1 72 ? 5.678 -5.289 -15.239 1.00 92.25 72 THR A CA 1
ATOM 550 C C . THR A 1 72 ? 4.414 -4.465 -15.014 1.00 92.25 72 THR A C 1
ATOM 552 O O . THR A 1 72 ? 3.716 -4.665 -14.020 1.00 92.25 72 THR A O 1
ATOM 555 N N . TYR A 1 73 ? 4.058 -3.581 -15.950 1.00 91.81 73 TYR A N 1
ATOM 556 C CA . TYR A 1 73 ? 2.854 -2.758 -15.819 1.00 91.81 73 TYR A CA 1
ATOM 557 C C . TYR A 1 73 ? 1.563 -3.578 -15.868 1.00 91.81 73 TYR A C 1
ATOM 559 O O . TYR A 1 73 ? 0.616 -3.252 -15.153 1.00 91.81 73 TYR A O 1
ATOM 567 N N . THR A 1 74 ? 1.529 -4.660 -16.648 1.00 93.94 74 THR A N 1
ATOM 568 C CA . THR A 1 74 ? 0.379 -5.575 -16.683 1.00 93.94 74 THR A CA 1
ATOM 569 C C . THR A 1 74 ? 0.162 -6.239 -15.321 1.00 93.94 74 THR A C 1
ATOM 571 O O . THR A 1 74 ? -0.959 -6.251 -14.813 1.00 93.94 74 THR A O 1
ATOM 574 N N . ILE A 1 75 ? 1.232 -6.722 -14.682 1.00 92.62 75 ILE A N 1
ATOM 575 C CA . ILE A 1 75 ? 1.174 -7.324 -13.341 1.00 92.62 75 ILE A CA 1
ATOM 576 C C . ILE A 1 75 ? 0.734 -6.288 -12.300 1.00 92.62 75 ILE A C 1
ATOM 578 O O . ILE A 1 75 ? -0.162 -6.567 -11.503 1.00 92.62 75 ILE A O 1
ATOM 582 N N . LEU A 1 76 ? 1.309 -5.080 -12.325 1.00 92.00 76 LEU A N 1
ATOM 583 C CA . LEU A 1 76 ? 0.913 -3.996 -11.419 1.00 92.00 76 LEU A CA 1
ATOM 584 C C . LEU A 1 76 ? -0.569 -3.630 -11.584 1.00 92.00 76 LEU A C 1
ATOM 586 O O . LEU A 1 76 ? -1.274 -3.449 -10.592 1.00 92.00 76 LEU A O 1
ATOM 590 N N . SER A 1 77 ? -1.051 -3.546 -12.826 1.00 92.88 77 SER A N 1
ATOM 591 C CA . SER A 1 77 ? -2.455 -3.260 -13.122 1.00 92.88 77 SER A CA 1
ATOM 592 C C . SER A 1 77 ? -3.376 -4.354 -12.581 1.00 92.88 77 SER A C 1
ATOM 594 O O . SER A 1 77 ? -4.359 -4.048 -11.906 1.00 92.88 77 SER A O 1
ATOM 596 N N . LEU A 1 78 ? -3.027 -5.626 -12.792 1.00 95.31 78 LEU A N 1
ATOM 597 C CA . LEU A 1 78 ? -3.809 -6.754 -12.294 1.00 95.31 78 LEU A CA 1
ATOM 598 C C . LEU A 1 78 ? -3.878 -6.765 -10.760 1.00 95.31 78 LEU A C 1
ATOM 600 O O . LEU A 1 78 ? -4.960 -6.932 -10.198 1.00 95.31 78 LEU A O 1
ATOM 604 N N . LEU A 1 79 ? -2.753 -6.522 -10.080 1.00 91.88 79 LEU A N 1
ATOM 605 C CA . LEU A 1 79 ? -2.713 -6.395 -8.619 1.00 91.88 79 LEU A CA 1
ATOM 606 C C . LEU A 1 79 ? -3.634 -5.274 -8.122 1.00 91.88 79 LEU A C 1
ATOM 608 O O . LEU A 1 79 ? -4.351 -5.453 -7.135 1.00 91.88 79 LEU A O 1
ATOM 612 N N . PHE A 1 80 ? -3.663 -4.140 -8.824 1.00 90.50 80 PHE A N 1
ATOM 613 C CA . PHE A 1 80 ? -4.536 -3.022 -8.478 1.00 90.50 80 PHE A CA 1
ATOM 614 C C . PHE A 1 80 ? -6.022 -3.361 -8.663 1.00 90.50 80 PHE A C 1
ATOM 616 O O . PHE A 1 80 ? -6.842 -3.035 -7.804 1.00 90.50 80 PHE A O 1
ATOM 623 N N . VAL A 1 81 ? -6.376 -4.066 -9.743 1.00 94.81 81 VAL A N 1
ATOM 624 C CA . VAL A 1 81 ? -7.749 -4.540 -9.986 1.00 94.81 81 VAL A CA 1
ATOM 625 C C . VAL A 1 81 ? -8.188 -5.525 -8.903 1.00 94.81 81 VAL A C 1
ATOM 627 O O . VAL A 1 81 ? -9.287 -5.386 -8.368 1.00 94.81 81 VAL A O 1
ATOM 630 N N . ILE A 1 82 ? -7.330 -6.480 -8.530 1.00 95.06 82 ILE A N 1
ATOM 631 C CA . ILE A 1 82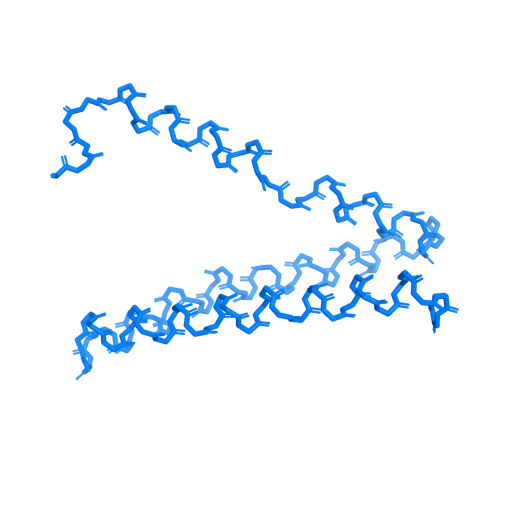 ? -7.612 -7.436 -7.448 1.00 95.06 82 ILE A CA 1
ATOM 632 C C . ILE A 1 82 ? -7.849 -6.693 -6.130 1.00 95.06 82 ILE A C 1
ATOM 634 O O . ILE A 1 82 ? -8.828 -6.962 -5.436 1.00 95.06 82 ILE A O 1
ATOM 638 N N . PHE A 1 83 ? -6.995 -5.723 -5.801 1.00 89.62 83 PHE A N 1
ATOM 639 C CA . PHE A 1 83 ? -7.153 -4.903 -4.602 1.00 89.62 83 PHE A CA 1
ATOM 640 C C . PHE A 1 83 ? -8.475 -4.120 -4.599 1.00 89.62 83 PHE A C 1
ATOM 642 O O . PHE A 1 83 ? -9.208 -4.142 -3.607 1.00 89.62 83 PHE A O 1
ATOM 649 N N . ALA A 1 84 ? -8.826 -3.482 -5.719 1.00 90.56 84 ALA A N 1
ATOM 650 C CA . ALA A 1 84 ? -10.087 -2.762 -5.864 1.00 90.56 84 ALA A CA 1
ATOM 651 C C . ALA A 1 84 ? -11.304 -3.693 -5.714 1.00 90.56 84 ALA A C 1
ATOM 653 O O . ALA A 1 84 ? -12.274 -3.341 -5.040 1.00 90.56 84 ALA A O 1
ATOM 654 N N . LEU A 1 85 ? -11.236 -4.896 -6.290 1.00 94.69 85 LEU A N 1
ATOM 655 C CA . LEU A 1 85 ? -12.292 -5.900 -6.197 1.00 94.69 85 LEU A CA 1
ATOM 656 C C . LEU A 1 85 ? -12.450 -6.429 -4.767 1.00 94.69 85 LEU A C 1
ATOM 658 O O . LEU A 1 85 ? -13.574 -6.538 -4.285 1.00 94.69 85 LEU A O 1
ATOM 662 N N . LEU A 1 86 ? -11.351 -6.677 -4.050 1.00 92.38 86 LEU A N 1
ATOM 663 C CA . LEU A 1 86 ? -11.384 -7.060 -2.635 1.00 92.38 86 LEU A CA 1
ATOM 664 C C . LEU A 1 86 ? -12.078 -5.998 -1.776 1.00 92.38 86 LEU A C 1
ATOM 666 O O . LEU A 1 86 ? -12.952 -6.331 -0.976 1.00 92.38 86 LEU A O 1
ATOM 670 N N . ILE A 1 87 ? -11.747 -4.718 -1.969 1.00 89.19 87 ILE A N 1
ATOM 671 C CA . ILE A 1 87 ? -12.412 -3.620 -1.252 1.00 89.19 87 ILE A CA 1
ATOM 672 C C . ILE A 1 87 ? -13.897 -3.553 -1.616 1.00 89.19 87 ILE A C 1
ATOM 674 O O . ILE A 1 87 ? -14.737 -3.383 -0.732 1.00 89.19 87 ILE A O 1
ATOM 678 N N . ALA A 1 88 ? -14.240 -3.700 -2.897 1.00 91.12 88 ALA A N 1
ATOM 679 C CA . ALA A 1 88 ? -15.628 -3.693 -3.345 1.00 91.12 88 ALA A CA 1
ATOM 680 C C . ALA A 1 88 ? -16.437 -4.843 -2.721 1.00 91.12 88 ALA A C 1
ATOM 682 O O . ALA A 1 88 ? -17.555 -4.614 -2.262 1.00 91.12 88 ALA A O 1
ATOM 683 N N . LEU A 1 89 ? -15.860 -6.046 -2.637 1.00 92.44 89 LEU A N 1
ATOM 684 C CA . LEU A 1 89 ? -16.473 -7.206 -1.988 1.00 92.44 89 LEU A CA 1
ATOM 685 C C . LEU A 1 89 ? -16.652 -6.996 -0.482 1.00 92.44 89 LEU A C 1
ATOM 687 O O . LEU A 1 89 ? -17.730 -7.263 0.044 1.00 92.44 89 LEU A O 1
ATOM 691 N N . LEU A 1 90 ? -15.635 -6.478 0.212 1.00 88.12 90 LEU A N 1
ATOM 692 C CA . LEU A 1 90 ? -15.733 -6.172 1.643 1.00 88.12 90 LEU A CA 1
ATOM 693 C C . LEU A 1 90 ? -16.816 -5.124 1.915 1.00 88.12 90 LEU A C 1
ATOM 695 O O . LEU A 1 90 ? -17.647 -5.318 2.798 1.00 88.12 90 LEU A O 1
ATOM 699 N N . LYS A 1 91 ? -16.871 -4.068 1.098 1.00 86.94 91 LYS A N 1
ATOM 700 C CA . LYS A 1 91 ? -17.911 -3.036 1.175 1.00 86.94 91 LYS A CA 1
ATOM 701 C C . LYS A 1 91 ? -19.302 -3.592 0.866 1.00 86.94 91 LYS A C 1
ATOM 703 O O . LYS A 1 91 ? -20.283 -3.170 1.473 1.00 86.94 91 LYS A O 1
ATOM 708 N N . TYR A 1 92 ? -19.408 -4.518 -0.087 1.00 89.00 92 TYR A N 1
ATOM 709 C CA . TYR A 1 92 ? -20.665 -5.199 -0.393 1.00 89.00 92 TYR A CA 1
ATOM 710 C C . TYR A 1 92 ? -21.138 -6.053 0.790 1.00 89.00 92 TYR A C 1
ATOM 712 O O . TYR A 1 92 ? -22.320 -6.024 1.129 1.00 89.00 92 TYR A O 1
ATOM 720 N N . ARG A 1 93 ? -20.212 -6.746 1.462 1.00 86.81 93 ARG A N 1
ATOM 721 C CA . ARG A 1 93 ? -20.498 -7.570 2.642 1.00 86.81 93 ARG A CA 1
ATOM 722 C C . ARG A 1 93 ? -20.910 -6.737 3.858 1.00 86.81 93 ARG A C 1
ATOM 724 O O . ARG A 1 93 ? -21.896 -7.069 4.506 1.00 86.81 93 ARG A O 1
ATOM 731 N N . GLU A 1 94 ? -20.234 -5.613 4.101 1.00 84.38 94 GLU A N 1
ATOM 732 C CA . GLU A 1 94 ? -20.613 -4.640 5.140 1.00 84.38 94 GLU A CA 1
ATOM 733 C C . GLU A 1 94 ? -22.026 -4.079 4.890 1.00 84.38 94 GLU A C 1
ATOM 735 O O . GLU A 1 94 ? -22.853 -4.029 5.795 1.00 84.38 94 GLU A O 1
ATOM 740 N N . ARG A 1 95 ? -22.370 -3.742 3.636 1.00 81.50 95 ARG A N 1
ATOM 741 C CA . ARG A 1 95 ? -23.723 -3.269 3.276 1.00 81.50 95 ARG A CA 1
ATOM 742 C C . ARG A 1 95 ? -24.824 -4.316 3.449 1.00 81.50 95 ARG A C 1
ATOM 744 O O . ARG A 1 95 ? -25.979 -3.934 3.612 1.00 81.50 95 ARG A O 1
ATOM 751 N N . ARG A 1 96 ? -24.491 -5.607 3.387 1.00 82.19 96 ARG A N 1
ATOM 752 C CA . ARG A 1 96 ? -25.428 -6.715 3.633 1.00 82.19 96 ARG A CA 1
ATOM 753 C C . ARG A 1 96 ? -25.628 -7.026 5.119 1.00 82.19 96 ARG A C 1
ATOM 755 O O . ARG A 1 96 ? -26.478 -7.853 5.428 1.00 82.19 96 ARG A O 1
ATOM 762 N N . GLY A 1 97 ? -24.892 -6.370 6.021 1.00 71.94 97 GLY A N 1
ATOM 763 C CA . GLY A 1 97 ? -24.987 -6.607 7.464 1.00 71.94 97 GLY A CA 1
ATOM 764 C C . GLY A 1 97 ? -24.390 -7.944 7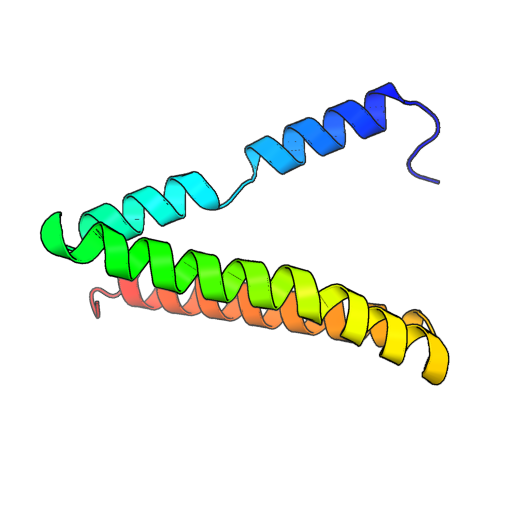.913 1.00 71.94 97 GLY A C 1
ATOM 765 O O . GLY A 1 97 ? -24.772 -8.462 8.955 1.00 71.94 97 GLY A O 1
ATOM 766 N N . GLU A 1 98 ? -23.482 -8.525 7.122 1.00 66.12 98 GLU A N 1
ATOM 767 C CA . GLU A 1 98 ? -22.800 -9.792 7.442 1.00 66.12 98 GLU A CA 1
ATOM 768 C C . GLU A 1 98 ? -21.503 -9.592 8.258 1.00 66.12 98 GLU A C 1
ATOM 770 O O . GLU A 1 98 ? -20.824 -10.566 8.585 1.00 66.12 98 GLU A O 1
ATOM 775 N N . LEU A 1 99 ? -21.146 -8.337 8.558 1.00 56.91 99 LEU A N 1
ATOM 776 C CA . LEU A 1 99 ? -20.005 -7.899 9.371 1.00 56.91 99 LEU A CA 1
ATOM 777 C C . LEU A 1 99 ? -20.458 -6.772 10.299 1.00 56.91 99 LEU A C 1
ATOM 779 O O . LEU A 1 99 ? -20.187 -6.877 11.513 1.00 56.91 99 LEU A O 1
#

Sequence (99 aa):
PLARNPLEITLLVLLYGSLMAAPPRSAYISKIFSREDYGKAFGAISVAQNLGLMTGPVFAGYVAEHWGYFLTYTILSLLFVIFALLIALLKYRERRGEL

Solvent-accessible surface area (backbone atoms only — not comparable to full-atom values): 5712 Å² total; per-residue (Å²): 129,99,70,88,48,75,65,60,55,52,51,50,51,54,50,51,63,70,66,49,64,60,64,65,48,54,55,52,47,62,72,76,47,55,84,86,46,44,66,57,55,54,46,53,50,49,51,54,49,52,49,47,66,59,46,48,58,56,52,45,50,56,41,27,74,77,64,33,61,70,54,33,53,51,54,54,50,51,53,50,51,53,52,53,49,52,52,51,50,52,53,52,40,51,75,69,68,80,110

Radius of gyration: 17.73 Å; Cα contacts (8 Å, |Δi|>4): 21; chains: 1; bounding box: 40×33×47 Å

Mean predicted aligned error: 8.26 Å

Secondary structure (DSSP, 8-state):
---S-HHHHHHHHHHHHHT-SHHHHHHHHHHHS-TTTHHHHHHHHHHHHHHHHHHHHHHHHHHHHHHHHHHHHHHHHHHHHHHHHHHHHHHHHHHTT--

Foldseek 3Di:
DQDPDPVSVVVVVVVVVVPDCVVVVLVVCPVVDDPVCSCVVVVVVVVVVVCCVVVVCVVLVVCCVPPNNVVSVVVVVVVVVVVVVVVVVVVVCVVVVVD